Protein AF-A0A8T4D3R9-F1 (afdb_monomer)

Nearest PDB structures (foldseek):
  1ais-assembly1_B  TM=8.992E-01  e=5.654E-04  Pyrococcus woesei
  7zx7-assembly1_M  TM=7.580E-01  e=9.958E-03  Homo sapiens
  7nvu-assembly1_M  TM=7.862E-01  e=1.566E-02  Homo sapiens
  8wak-assembly1_R  TM=7.904E-01  e=1.822E-02  Homo sapiens
  7egc-assembly1_R  TM=8.429E-01  e=1.822E-02  Homo sapiens

Mean predicted aligned error: 9.97 Å

Solvent-accessible surface area (backbone atoms only — not comparable to full-atom values): 7925 Å² total; per-residue (Å²): 137,79,66,62,68,68,60,55,53,52,45,51,55,48,29,56,71,73,33,86,51,62,71,58,19,51,53,50,33,55,52,50,52,51,51,51,42,51,42,51,72,77,45,51,70,77,60,59,98,55,59,64,57,32,52,50,40,7,50,49,45,51,47,14,54,63,70,76,57,62,61,54,52,58,58,48,12,64,78,58,74,59,46,39,66,45,24,52,57,29,32,51,48,49,48,71,78,41,43,82,84,38,58,80,32,54,62,56,48,59,55,55,58,52,68,75,62,78,81,76,86,75,87,76,81,81,87,81,90,83,83,93,77,133

pLDDT: mean 81.46, std 17.9, range [38.16, 95.88]

Structure (mmCIF, N/CA/C/O backbone):
data_AF-A0A8T4D3R9-F1
#
_entry.id   AF-A0A8T4D3R9-F1
#
loop_
_atom_site.group_PDB
_atom_site.id
_atom_site.type_symbol
_atom_site.label_atom_id
_atom_site.label_alt_id
_atom_site.label_comp_id
_atom_site.label_asym_id
_atom_site.label_entity_id
_atom_site.label_seq_id
_atom_site.pdbx_PDB_ins_code
_atom_site.Cartn_x
_atom_site.Cartn_y
_atom_site.Cartn_z
_atom_site.occupancy
_atom_site.B_iso_or_equiv
_atom_site.auth_seq_id
_atom_site.auth_comp_id
_atom_site.auth_asym_id
_atom_site.auth_atom_id
_atom_site.pdbx_PDB_model_num
ATOM 1 N N . MET A 1 1 ? 12.706 -17.149 -4.418 1.00 46.56 1 MET A N 1
ATOM 2 C CA . MET A 1 1 ? 13.133 -15.734 -4.444 1.00 46.56 1 MET A CA 1
ATOM 3 C C . MET A 1 1 ? 12.468 -15.005 -3.291 1.00 46.56 1 MET A C 1
ATOM 5 O O . MET A 1 1 ? 11.254 -15.121 -3.150 1.00 46.56 1 MET A O 1
ATOM 9 N N . SER A 1 2 ? 13.263 -14.345 -2.452 1.00 55.06 2 SER A N 1
ATOM 10 C CA . SER A 1 2 ? 12.818 -13.652 -1.237 1.00 55.06 2 SER A CA 1
ATOM 11 C C . SER A 1 2 ? 12.349 -12.230 -1.559 1.00 55.06 2 SER A C 1
ATOM 13 O O . SER A 1 2 ? 12.864 -11.613 -2.489 1.00 55.06 2 SER A O 1
ATOM 15 N N . ILE A 1 3 ? 11.382 -11.710 -0.797 1.00 60.16 3 ILE A N 1
ATOM 16 C CA . ILE A 1 3 ? 11.024 -10.282 -0.823 1.00 60.16 3 ILE A CA 1
ATOM 17 C C . ILE A 1 3 ? 12.293 -9.479 -0.493 1.00 60.16 3 ILE A C 1
ATOM 19 O O . ILE A 1 3 ? 13.035 -9.907 0.399 1.00 60.16 3 ILE A O 1
ATOM 23 N N . PRO A 1 4 ? 12.572 -8.344 -1.163 1.00 67.19 4 PRO A N 1
ATOM 24 C CA . PRO A 1 4 ? 13.670 -7.474 -0.760 1.00 67.19 4 PRO A CA 1
ATOM 25 C C . PRO A 1 4 ? 13.503 -7.117 0.722 1.00 67.19 4 PRO A C 1
ATOM 27 O O . PRO A 1 4 ? 12.531 -6.460 1.088 1.00 67.19 4 PRO A O 1
ATOM 30 N N . SER A 1 5 ? 14.427 -7.564 1.579 1.00 68.00 5 SER A N 1
ATOM 31 C CA . SER A 1 5 ? 14.316 -7.465 3.047 1.00 68.00 5 SER A CA 1
ATOM 32 C C . SER A 1 5 ? 14.016 -6.045 3.532 1.00 68.00 5 SER A C 1
ATOM 34 O O . SER A 1 5 ? 13.286 -5.855 4.499 1.00 68.00 5 SER A O 1
ATOM 36 N N . ARG A 1 6 ? 14.518 -5.048 2.799 1.00 76.06 6 ARG A N 1
ATOM 37 C CA . ARG A 1 6 ? 14.266 -3.626 3.029 1.00 76.06 6 ARG A CA 1
ATOM 38 C C . ARG A 1 6 ? 12.789 -3.235 2.890 1.00 76.06 6 ARG A C 1
ATOM 40 O O . ARG A 1 6 ? 12.279 -2.527 3.747 1.00 76.06 6 ARG A O 1
ATOM 47 N N . LEU A 1 7 ? 12.095 -3.711 1.851 1.00 81.19 7 LEU A N 1
ATOM 48 C CA . LEU A 1 7 ? 10.666 -3.425 1.664 1.00 81.19 7 LEU A CA 1
ATOM 49 C C . LEU A 1 7 ? 9.829 -4.066 2.770 1.00 81.19 7 LEU A C 1
ATOM 51 O O . LEU A 1 7 ? 8.858 -3.466 3.219 1.00 81.19 7 LEU A O 1
ATOM 55 N N . SER A 1 8 ? 10.225 -5.251 3.239 1.00 84.81 8 SER A N 1
ATOM 56 C CA . SER A 1 8 ? 9.505 -5.939 4.307 1.00 84.81 8 SER A CA 1
ATOM 57 C C . SER A 1 8 ? 9.502 -5.143 5.611 1.00 84.81 8 SER A C 1
ATOM 59 O O . SER A 1 8 ? 8.442 -4.953 6.204 1.00 84.81 8 SER A O 1
ATOM 61 N N . SER A 1 9 ? 10.665 -4.641 6.035 1.00 87.81 9 SER A N 1
ATOM 62 C CA . SER A 1 9 ? 10.770 -3.819 7.246 1.00 87.81 9 SER A CA 1
ATOM 63 C C . SER A 1 9 ? 10.000 -2.506 7.113 1.00 87.81 9 SER A C 1
ATOM 65 O O . SER A 1 9 ? 9.247 -2.152 8.016 1.00 87.81 9 SER A O 1
ATOM 67 N N . GLU A 1 10 ? 10.115 -1.830 5.964 1.00 90.44 10 GLU A N 1
ATOM 68 C CA . GLU A 1 10 ? 9.412 -0.565 5.717 1.00 90.44 10 GLU A CA 1
ATOM 69 C C . GLU A 1 10 ? 7.882 -0.739 5.750 1.00 90.44 10 GLU A C 1
ATOM 71 O O . GLU A 1 10 ? 7.184 0.103 6.310 1.00 90.44 10 GLU A O 1
ATOM 76 N N . VAL A 1 11 ? 7.348 -1.848 5.221 1.00 93.00 11 VAL A N 1
ATOM 77 C CA . VAL A 1 11 ? 5.912 -2.177 5.304 1.00 93.00 11 VAL A CA 1
ATOM 78 C C . VAL A 1 11 ? 5.473 -2.381 6.756 1.00 93.00 11 VAL A C 1
ATOM 80 O O . VAL A 1 11 ? 4.464 -1.813 7.173 1.00 93.00 11 VAL A O 1
ATOM 83 N N . ILE A 1 12 ? 6.222 -3.162 7.539 1.00 92.75 12 ILE A N 1
ATOM 84 C CA . ILE A 1 12 ? 5.876 -3.460 8.939 1.00 92.75 12 ILE A CA 1
ATOM 85 C C . ILE A 1 12 ? 5.862 -2.176 9.780 1.00 92.75 12 ILE A C 1
ATOM 87 O O . ILE A 1 12 ? 4.918 -1.936 10.536 1.00 92.75 12 ILE A O 1
ATOM 91 N N . GLU A 1 13 ? 6.901 -1.350 9.658 1.00 92.19 13 GLU A N 1
ATOM 92 C CA . GLU A 1 13 ? 7.022 -0.091 10.402 1.00 92.19 13 GLU A CA 1
ATOM 93 C C . GLU A 1 13 ? 5.936 0.909 10.003 1.00 92.19 13 GLU A C 1
ATOM 95 O O . GLU A 1 13 ? 5.290 1.515 10.865 1.00 92.19 13 GLU A O 1
ATOM 100 N N . ALA A 1 14 ? 5.681 1.041 8.700 1.00 92.56 14 ALA A N 1
ATOM 101 C CA . ALA A 1 14 ? 4.638 1.915 8.190 1.00 92.56 14 ALA A CA 1
ATOM 102 C C . ALA A 1 14 ? 3.249 1.503 8.695 1.00 92.56 14 ALA A C 1
ATOM 104 O O . ALA A 1 14 ? 2.484 2.358 9.140 1.00 92.56 14 ALA A O 1
ATOM 105 N N . ALA A 1 15 ? 2.914 0.208 8.666 1.00 93.25 15 ALA A N 1
ATOM 106 C CA . ALA A 1 15 ? 1.587 -0.260 9.060 1.00 93.25 15 ALA A CA 1
ATOM 107 C C . ALA A 1 15 ? 1.301 0.040 10.537 1.00 93.25 15 ALA A C 1
ATOM 109 O O . ALA A 1 15 ? 0.251 0.594 10.860 1.00 93.25 15 ALA A O 1
ATOM 110 N N . LYS A 1 16 ? 2.269 -0.234 11.420 1.00 92.94 16 LYS A N 1
ATOM 111 C CA . LYS A 1 16 ? 2.173 0.083 12.857 1.00 92.94 16 LYS A CA 1
ATOM 112 C C . LYS A 1 16 ? 2.062 1.583 13.134 1.00 92.94 16 LYS A C 1
ATOM 114 O O . LYS A 1 16 ? 1.473 1.988 14.128 1.00 92.94 16 LYS A O 1
ATOM 119 N N . THR A 1 17 ? 2.641 2.404 12.263 1.00 93.00 17 THR A N 1
ATOM 120 C CA . THR A 1 17 ? 2.606 3.867 12.387 1.00 93.00 17 THR A CA 1
ATOM 121 C C . THR A 1 17 ? 1.258 4.451 11.953 1.00 93.00 17 THR A C 1
ATOM 123 O O . THR A 1 17 ? 0.817 5.471 12.486 1.00 93.00 17 THR A O 1
ATOM 126 N N . ILE A 1 18 ? 0.605 3.829 10.969 1.00 94.19 18 ILE A N 1
ATOM 127 C CA . ILE A 1 18 ? -0.625 4.335 10.343 1.00 94.19 18 ILE A CA 1
ATOM 128 C C . ILE A 1 18 ? -1.879 3.820 11.056 1.00 94.19 18 ILE A C 1
ATOM 130 O O . ILE A 1 18 ? -2.838 4.577 11.240 1.00 94.19 18 ILE A O 1
ATOM 134 N N . TRP A 1 19 ? -1.883 2.552 11.470 1.00 94.88 19 TRP A N 1
ATOM 135 C CA . TRP A 1 19 ? -3.010 1.938 12.166 1.00 94.88 19 TRP A CA 1
ATOM 136 C C . TRP A 1 19 ? -2.646 1.652 13.625 1.00 94.88 19 TRP A C 1
ATOM 138 O O . TRP A 1 19 ? -1.792 0.805 13.878 1.00 94.88 19 TRP A O 1
ATOM 148 N N . PRO A 1 20 ? -3.298 2.328 14.591 1.00 91.44 20 PRO A N 1
ATOM 149 C CA . PRO A 1 20 ? -3.061 2.074 16.011 1.00 91.44 20 PRO A CA 1
ATOM 150 C C . PRO A 1 20 ? -3.629 0.722 16.467 1.00 91.44 20 PRO A C 1
ATOM 152 O O . PRO A 1 20 ? -3.170 0.169 17.461 1.00 91.44 20 PRO A O 1
ATOM 155 N N . ASP A 1 21 ? -4.620 0.184 15.749 1.00 94.56 21 ASP A N 1
ATOM 156 C CA . ASP A 1 21 ? -5.125 -1.167 15.975 1.00 94.56 21 ASP A CA 1
ATOM 157 C C . ASP A 1 21 ? -4.114 -2.189 15.440 1.00 94.56 21 ASP A C 1
ATOM 159 O O . ASP A 1 21 ? -3.904 -2.318 14.229 1.00 94.56 21 ASP A O 1
ATOM 163 N N . GLN A 1 22 ? -3.507 -2.930 16.365 1.00 93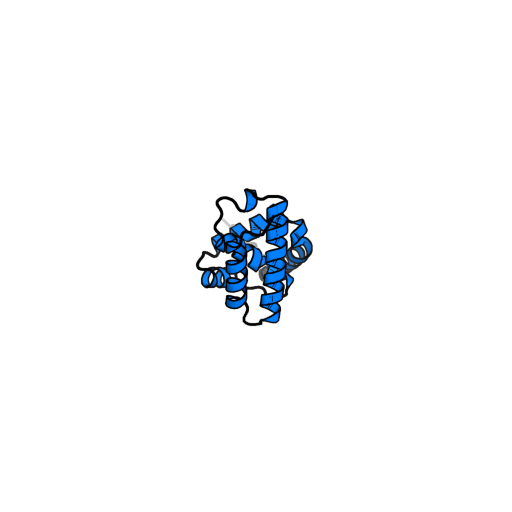.31 22 GLN A N 1
ATOM 164 C CA . GLN A 1 22 ? -2.500 -3.937 16.060 1.00 93.31 22 GLN A CA 1
ATOM 165 C C . GLN A 1 22 ? -3.041 -5.056 15.159 1.00 93.31 22 GLN A C 1
ATOM 167 O O . GLN A 1 22 ? -2.336 -5.495 14.252 1.00 93.31 22 GLN A O 1
ATOM 172 N N . VAL A 1 23 ? -4.286 -5.493 15.358 1.00 94.88 23 VAL A N 1
ATOM 173 C CA . VAL A 1 23 ? -4.885 -6.584 14.578 1.00 94.88 23 VAL A CA 1
ATOM 174 C C . VAL A 1 23 ? -5.068 -6.149 13.126 1.00 94.88 23 VAL A C 1
ATOM 176 O O . VAL A 1 23 ? -4.788 -6.915 12.200 1.00 94.88 23 VAL A O 1
ATOM 179 N N . ILE A 1 24 ? -5.510 -4.909 12.905 1.00 94.75 24 ILE A N 1
ATOM 180 C CA . ILE A 1 24 ? -5.639 -4.337 11.558 1.00 94.75 24 ILE A CA 1
ATOM 181 C C . ILE A 1 24 ? -4.257 -4.145 10.926 1.00 94.75 24 ILE A C 1
ATOM 183 O O . ILE A 1 24 ? -4.050 -4.552 9.780 1.00 94.75 24 ILE A O 1
ATOM 187 N N . ALA A 1 25 ? -3.300 -3.584 11.669 1.00 94.50 25 ALA A N 1
ATOM 188 C CA . ALA A 1 25 ? -1.942 -3.361 11.182 1.00 94.50 25 ALA A CA 1
ATOM 189 C C . ALA A 1 25 ? -1.264 -4.672 10.747 1.00 94.50 25 ALA A C 1
ATOM 191 O O . ALA A 1 25 ? -0.636 -4.720 9.687 1.00 94.50 25 ALA A O 1
ATOM 192 N N . GLU A 1 26 ? -1.423 -5.753 11.514 1.00 94.19 26 GLU A N 1
ATOM 193 C CA . GLU A 1 26 ? -0.879 -7.077 11.192 1.00 94.19 26 GLU A CA 1
ATOM 194 C C . GLU A 1 26 ? -1.531 -7.687 9.947 1.00 94.19 26 GLU A C 1
ATOM 196 O O . GLU A 1 26 ? -0.822 -8.180 9.066 1.00 94.19 26 GLU A O 1
ATOM 201 N N . LYS A 1 27 ? -2.862 -7.599 9.819 1.00 95.31 27 LYS A N 1
ATOM 202 C CA . LYS A 1 27 ? -3.583 -8.075 8.625 1.00 95.31 27 LYS A CA 1
ATOM 203 C C . LYS A 1 27 ? -3.140 -7.336 7.363 1.00 95.31 27 LYS A C 1
ATOM 205 O O . LYS A 1 27 ? -2.830 -7.976 6.357 1.00 95.31 27 LYS A O 1
ATOM 210 N N . ILE A 1 28 ? -3.064 -6.006 7.428 1.00 94.94 28 ILE A N 1
ATOM 211 C CA . ILE A 1 28 ? -2.602 -5.171 6.311 1.00 94.94 28 ILE A CA 1
ATOM 212 C C . ILE A 1 28 ? -1.152 -5.502 5.962 1.00 94.94 28 ILE A C 1
ATOM 214 O O . ILE A 1 28 ? -0.838 -5.676 4.789 1.00 94.94 28 ILE A O 1
ATOM 218 N N . THR A 1 29 ? -0.284 -5.648 6.965 1.00 95.31 29 THR A N 1
ATOM 219 C CA . THR A 1 29 ? 1.122 -6.029 6.774 1.00 95.31 29 THR A CA 1
ATOM 220 C C . THR A 1 29 ? 1.238 -7.363 6.046 1.00 95.31 29 THR A C 1
ATOM 222 O O . THR A 1 29 ? 1.914 -7.443 5.023 1.00 95.31 29 THR A O 1
ATOM 225 N N . ALA A 1 30 ? 0.567 -8.408 6.538 1.00 94.44 30 ALA A N 1
ATOM 226 C CA . ALA A 1 30 ? 0.634 -9.741 5.948 1.00 94.44 30 ALA A CA 1
ATOM 227 C C . ALA A 1 30 ? 0.177 -9.729 4.482 1.00 94.44 30 ALA A C 1
ATOM 229 O O . ALA A 1 30 ? 0.876 -10.247 3.610 1.00 94.44 30 ALA A O 1
ATOM 230 N N . ASN A 1 31 ? -0.945 -9.064 4.197 1.00 94.75 31 ASN A N 1
ATOM 231 C CA . ASN A 1 31 ? -1.488 -8.986 2.845 1.00 94.75 31 ASN A CA 1
ATOM 232 C C . ASN A 1 31 ? -0.621 -8.125 1.912 1.00 94.75 31 ASN A C 1
ATOM 234 O O . ASN A 1 31 ? -0.405 -8.487 0.757 1.00 94.75 31 ASN A O 1
ATOM 238 N N . ALA A 1 32 ? -0.054 -7.024 2.413 1.00 95.00 32 ALA A N 1
ATOM 239 C CA . ALA A 1 32 ? 0.876 -6.196 1.652 1.00 95.00 32 ALA A CA 1
ATOM 240 C C . ALA A 1 32 ? 2.136 -6.978 1.259 1.00 95.00 32 ALA A C 1
ATOM 242 O O . ALA A 1 32 ? 2.552 -6.933 0.101 1.00 95.00 32 ALA A O 1
ATOM 243 N N . LEU A 1 33 ? 2.727 -7.719 2.200 1.00 94.31 33 LEU A N 1
ATOM 244 C CA . LEU A 1 33 ? 3.903 -8.549 1.936 1.00 94.31 33 LEU A CA 1
ATOM 245 C C . LEU A 1 33 ? 3.597 -9.664 0.937 1.00 94.31 33 LEU A C 1
ATOM 247 O O . LEU A 1 33 ? 4.416 -9.924 0.057 1.00 94.31 33 LEU A O 1
ATOM 251 N N . GLU A 1 34 ? 2.426 -10.290 1.035 1.00 93.56 34 GLU A N 1
ATOM 252 C CA . GLU A 1 34 ? 1.974 -11.303 0.081 1.00 93.56 34 GLU A CA 1
ATOM 253 C C . GLU A 1 34 ? 1.832 -10.726 -1.335 1.00 93.56 34 GLU A C 1
ATOM 255 O O . GLU A 1 34 ? 2.393 -11.282 -2.284 1.00 93.56 34 GLU A O 1
ATOM 260 N N . ILE A 1 35 ? 1.164 -9.577 -1.479 1.00 93.31 35 ILE A N 1
ATOM 261 C CA . ILE A 1 35 ? 1.009 -8.881 -2.765 1.00 93.31 35 ILE A CA 1
ATOM 262 C C . ILE A 1 35 ? 2.374 -8.512 -3.343 1.00 93.31 35 ILE A C 1
ATOM 264 O O . ILE A 1 35 ? 2.653 -8.816 -4.504 1.00 93.31 35 ILE A O 1
ATOM 268 N N . ILE A 1 36 ? 3.250 -7.902 -2.540 1.00 92.00 36 ILE A N 1
ATOM 269 C CA . ILE A 1 36 ? 4.598 -7.525 -2.974 1.00 92.00 36 ILE A CA 1
ATOM 270 C C . ILE A 1 36 ? 5.382 -8.767 -3.396 1.00 92.00 36 ILE A C 1
ATOM 272 O O . ILE A 1 36 ? 6.012 -8.752 -4.449 1.00 92.00 36 ILE A O 1
ATOM 276 N N . ALA A 1 37 ? 5.330 -9.857 -2.628 1.00 90.25 37 ALA A N 1
ATOM 277 C CA . ALA A 1 37 ? 6.010 -11.102 -2.971 1.00 90.25 37 ALA A CA 1
ATOM 278 C C . ALA A 1 37 ? 5.507 -11.688 -4.291 1.00 90.25 37 ALA A C 1
ATOM 280 O O . ALA A 1 37 ? 6.314 -12.161 -5.094 1.00 90.25 37 ALA A O 1
ATOM 281 N N . ASN A 1 38 ? 4.192 -11.671 -4.507 1.00 90.31 38 ASN A N 1
ATOM 282 C CA . ASN A 1 38 ? 3.577 -12.199 -5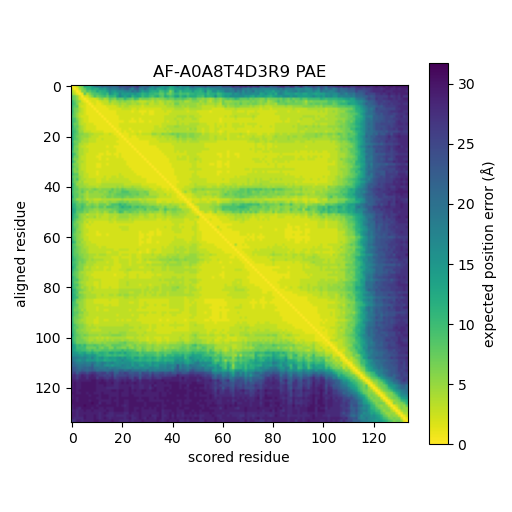.715 1.00 90.31 38 ASN A CA 1
ATOM 283 C C . ASN A 1 38 ? 3.960 -11.356 -6.939 1.00 90.31 38 ASN A C 1
ATOM 285 O O . ASN A 1 38 ? 4.497 -11.885 -7.911 1.00 90.31 38 ASN A O 1
ATOM 289 N N . VAL A 1 39 ? 3.802 -10.033 -6.851 1.00 90.69 39 VAL A N 1
ATOM 290 C CA . VAL A 1 39 ? 4.168 -9.114 -7.937 1.00 90.69 39 VAL A CA 1
ATOM 291 C C . VAL A 1 39 ? 5.670 -9.123 -8.200 1.00 90.69 39 VAL A C 1
ATOM 293 O O . VAL A 1 39 ? 6.093 -9.062 -9.346 1.00 90.69 39 VAL A O 1
ATOM 296 N N . ASN A 1 40 ? 6.510 -9.274 -7.177 1.00 87.94 40 ASN A N 1
ATOM 297 C CA . ASN A 1 40 ? 7.960 -9.342 -7.365 1.00 87.94 40 ASN A CA 1
ATOM 298 C C . ASN A 1 40 ? 8.383 -10.604 -8.131 1.00 87.94 40 ASN A C 1
ATOM 300 O O . ASN A 1 40 ? 9.389 -10.583 -8.836 1.00 87.94 40 ASN A O 1
ATOM 304 N N . LYS A 1 41 ? 7.614 -11.694 -8.013 1.00 87.44 41 LYS A N 1
ATOM 305 C CA . LYS A 1 41 ? 7.833 -12.927 -8.781 1.00 87.44 41 LYS A CA 1
ATOM 306 C C . LYS A 1 41 ? 7.342 -12.810 -10.223 1.00 87.44 41 LYS A C 1
ATOM 308 O O . LYS A 1 41 ? 8.000 -13.350 -11.106 1.00 87.44 41 LYS A O 1
ATOM 313 N N . SER A 1 42 ? 6.207 -12.153 -10.460 1.00 86.25 42 SER A N 1
ATOM 314 C CA . SER A 1 42 ? 5.595 -12.072 -11.794 1.00 86.25 42 SER A CA 1
ATOM 315 C C . SER A 1 42 ? 6.086 -10.885 -12.628 1.00 86.25 42 SER A C 1
ATOM 317 O O . SER A 1 42 ? 6.192 -11.001 -13.845 1.00 86.25 42 SER A O 1
ATOM 319 N N . ASN A 1 43 ? 6.402 -9.752 -11.997 1.00 86.06 43 ASN A N 1
ATOM 320 C CA . ASN A 1 43 ? 6.784 -8.508 -12.659 1.00 86.06 43 ASN A CA 1
ATOM 321 C C . ASN A 1 43 ? 7.725 -7.653 -11.782 1.00 86.06 43 ASN A C 1
ATOM 323 O O . ASN A 1 43 ? 7.350 -6.610 -11.246 1.00 86.06 43 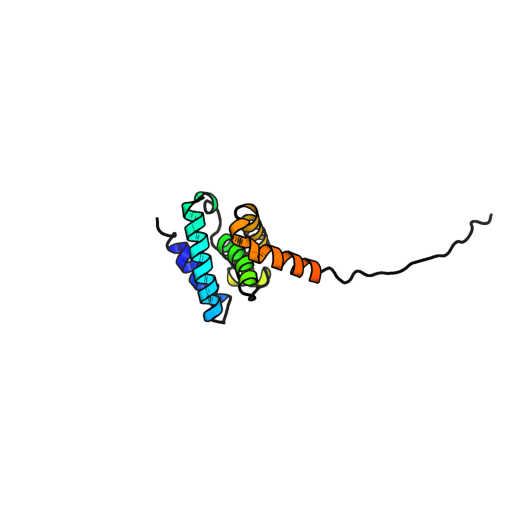ASN A O 1
ATOM 327 N N . PHE A 1 44 ? 8.988 -8.074 -11.664 1.00 83.50 44 PHE A N 1
ATOM 328 C CA . PHE A 1 44 ? 10.016 -7.347 -10.903 1.00 83.50 44 PHE A CA 1
ATOM 329 C C . PHE A 1 44 ? 10.221 -5.895 -11.376 1.00 83.50 44 PHE A C 1
ATOM 331 O O . PHE A 1 44 ? 10.487 -5.003 -10.568 1.00 83.50 44 PHE A O 1
ATOM 338 N N . VAL A 1 45 ? 10.071 -5.636 -12.682 1.00 86.38 45 VAL A N 1
ATOM 339 C CA . VAL A 1 45 ? 10.263 -4.303 -13.282 1.00 86.38 45 VAL A CA 1
ATOM 340 C C . VAL A 1 45 ? 9.295 -3.284 -12.686 1.00 86.38 45 VAL A C 1
ATOM 342 O O . VAL A 1 45 ? 9.638 -2.106 -12.582 1.00 86.38 45 VAL A O 1
ATOM 345 N N . PHE A 1 46 ? 8.138 -3.733 -12.189 1.00 86.81 46 PHE A N 1
ATOM 346 C CA . PHE A 1 46 ? 7.208 -2.872 -11.474 1.00 86.81 46 PHE A CA 1
ATOM 347 C C . PHE A 1 46 ? 7.853 -2.161 -10.276 1.00 86.81 46 PHE A C 1
ATOM 349 O O . PHE A 1 46 ? 7.466 -1.036 -9.988 1.00 86.81 46 PHE A O 1
ATOM 356 N N . PHE A 1 47 ? 8.839 -2.739 -9.592 1.00 85.19 47 PHE A N 1
ATOM 357 C CA . PHE A 1 47 ? 9.483 -2.090 -8.441 1.00 85.19 47 PHE A CA 1
ATOM 358 C C . PHE A 1 47 ? 10.685 -1.217 -8.824 1.00 85.19 47 PHE A C 1
ATOM 360 O O . PHE A 1 47 ? 11.145 -0.412 -8.014 1.00 85.19 47 PHE A O 1
ATOM 367 N N . SER A 1 48 ? 11.193 -1.348 -10.050 1.00 82.19 48 SER A N 1
ATOM 368 C CA . SER A 1 48 ? 12.414 -0.667 -10.478 1.00 82.19 48 SER A CA 1
ATOM 369 C C . SER A 1 48 ? 12.204 0.843 -10.624 1.00 82.19 48 SER A C 1
ATOM 371 O O . SER A 1 48 ? 11.214 1.297 -11.197 1.00 82.19 48 SER A O 1
ATOM 373 N N . GLY A 1 49 ? 13.139 1.635 -10.088 1.00 77.81 49 GLY A N 1
ATOM 374 C CA . GLY A 1 49 ? 13.135 3.099 -10.199 1.00 77.81 49 GLY A CA 1
ATOM 375 C C . GLY A 1 49 ? 12.034 3.821 -9.410 1.00 77.81 49 GLY A C 1
ATOM 376 O O . GLY A 1 49 ? 11.891 5.035 -9.544 1.00 77.81 49 GLY A O 1
ATOM 377 N N . LYS A 1 50 ? 11.251 3.109 -8.588 1.00 80.00 50 LYS A N 1
ATOM 378 C CA . LYS A 1 50 ? 10.165 3.691 -7.787 1.00 80.00 50 LYS A CA 1
ATOM 379 C C . LYS A 1 50 ? 10.584 3.875 -6.332 1.00 80.00 50 LYS A C 1
ATOM 381 O O . LYS A 1 50 ? 11.341 3.080 -5.780 1.00 80.00 50 LYS A O 1
ATOM 386 N N . SER A 1 51 ? 10.052 4.917 -5.691 1.00 84.44 51 SER A N 1
ATOM 387 C CA . SER A 1 51 ? 10.247 5.103 -4.253 1.00 84.44 51 SER A CA 1
ATOM 388 C C . SER A 1 51 ? 9.424 4.068 -3.482 1.00 84.44 51 SER A C 1
ATOM 390 O O . SER A 1 51 ? 8.246 3.840 -3.778 1.00 84.44 51 SER A O 1
ATOM 392 N N . SER A 1 52 ? 10.041 3.443 -2.481 1.00 86.12 52 SER A N 1
ATOM 393 C CA . SER A 1 52 ? 9.376 2.471 -1.613 1.00 86.12 52 SER A CA 1
ATOM 394 C C . SER A 1 52 ? 8.193 3.095 -0.873 1.00 86.12 52 SER A C 1
ATOM 396 O O . SER A 1 52 ? 7.117 2.512 -0.841 1.00 86.12 52 SER A O 1
ATOM 398 N N . ARG A 1 53 ? 8.340 4.333 -0.388 1.00 90.00 53 ARG A N 1
ATOM 399 C CA . ARG A 1 53 ? 7.274 5.108 0.272 1.00 90.00 53 ARG A CA 1
ATOM 400 C C . ARG A 1 53 ? 6.047 5.301 -0.611 1.00 90.00 53 ARG A C 1
ATOM 402 O O . ARG A 1 53 ? 4.927 5.128 -0.143 1.00 90.00 53 ARG A O 1
ATOM 409 N N . GLY A 1 54 ? 6.250 5.630 -1.887 1.00 90.31 54 GLY A N 1
ATOM 410 C CA . GLY A 1 54 ? 5.153 5.771 -2.839 1.00 90.31 54 GLY A CA 1
ATOM 411 C C . GLY A 1 54 ? 4.466 4.434 -3.090 1.00 90.31 54 GLY A C 1
ATOM 412 O O . GLY A 1 54 ? 3.244 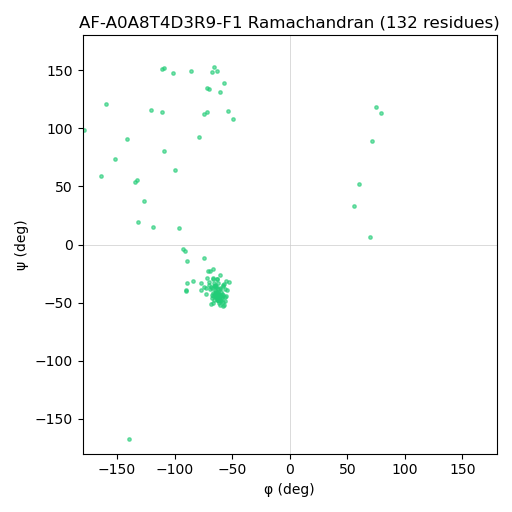4.342 -2.991 1.00 90.31 54 GLY A O 1
ATOM 413 N N . LEU A 1 55 ? 5.243 3.380 -3.352 1.00 92.00 55 LEU A N 1
ATOM 414 C CA . LEU A 1 55 ? 4.729 2.023 -3.566 1.00 92.00 55 LEU A CA 1
ATOM 415 C C . LEU A 1 55 ? 3.903 1.515 -2.379 1.00 92.00 55 LEU A C 1
ATOM 417 O O . LEU A 1 55 ? 2.761 1.097 -2.575 1.00 92.00 55 LEU A O 1
ATOM 421 N N . ILE A 1 56 ? 4.469 1.593 -1.172 1.00 94.12 56 ILE A N 1
ATOM 422 C CA . ILE A 1 56 ? 3.835 1.179 0.083 1.00 94.12 56 ILE A CA 1
ATOM 423 C C . ILE A 1 56 ? 2.596 2.026 0.335 1.00 94.12 56 ILE A C 1
ATOM 425 O O . ILE A 1 56 ? 1.535 1.477 0.595 1.00 94.12 56 ILE A O 1
ATOM 429 N N . GLY A 1 57 ? 2.691 3.346 0.199 1.00 94.25 57 GLY A N 1
ATOM 430 C CA . GLY A 1 57 ? 1.575 4.238 0.477 1.00 94.25 57 GLY A CA 1
ATOM 431 C C . GLY A 1 57 ? 0.388 4.059 -0.471 1.00 94.25 57 GLY A C 1
ATOM 432 O O . GLY A 1 57 ? -0.755 4.053 -0.020 1.00 94.25 57 GLY A O 1
ATOM 433 N N . GLY A 1 58 ? 0.639 3.834 -1.764 1.00 94.25 58 GLY A N 1
ATOM 434 C CA . GLY A 1 58 ? -0.419 3.491 -2.719 1.00 94.25 58 GLY A CA 1
ATOM 435 C C . GLY A 1 58 ? -1.076 2.146 -2.403 1.00 94.25 58 GLY A C 1
ATOM 436 O O . GLY A 1 58 ? -2.300 2.041 -2.410 1.00 94.25 58 GLY A O 1
ATOM 437 N N . LEU A 1 59 ? -0.275 1.136 -2.055 1.00 95.25 59 LEU A N 1
ATOM 438 C CA . LEU A 1 59 ? -0.782 -0.177 -1.652 1.00 95.25 59 LEU A CA 1
ATOM 439 C C . LEU A 1 59 ? -1.601 -0.096 -0.354 1.00 95.25 59 LEU A C 1
ATOM 441 O O . LEU A 1 59 ? -2.677 -0.675 -0.253 1.00 95.25 59 LEU A O 1
ATOM 445 N N . PHE A 1 60 ? -1.121 0.663 0.627 1.00 95.88 60 PHE A N 1
ATOM 446 C CA . PHE A 1 60 ? -1.774 0.879 1.917 1.00 95.88 60 PHE A CA 1
ATOM 447 C C . PHE A 1 60 ? -3.088 1.624 1.792 1.00 95.88 60 PHE A C 1
ATOM 449 O O . PHE A 1 60 ? -4.035 1.308 2.509 1.00 95.88 60 PHE A O 1
ATOM 456 N N . TYR A 1 61 ? -3.168 2.568 0.857 1.00 94.88 61 TYR A N 1
ATOM 457 C CA . TYR A 1 61 ? -4.424 3.219 0.537 1.00 94.88 61 TYR A CA 1
ATOM 458 C C . TYR A 1 61 ? -5.470 2.189 0.096 1.00 94.88 61 TYR A C 1
ATOM 460 O O . TYR A 1 61 ? -6.549 2.146 0.677 1.00 94.88 61 TYR A O 1
ATOM 468 N N . LEU A 1 62 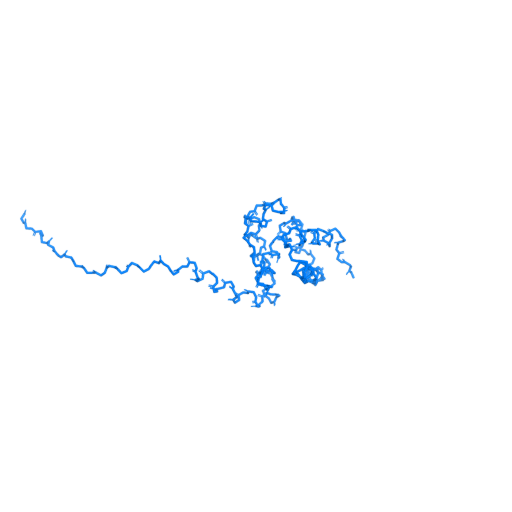? -5.124 1.289 -0.833 1.00 94.31 62 LEU A N 1
ATOM 469 C CA . LEU A 1 62 ? -6.025 0.227 -1.307 1.00 94.31 62 LEU A CA 1
ATOM 470 C C . LEU A 1 62 ? -6.389 -0.775 -0.202 1.00 94.31 62 LEU A C 1
ATOM 472 O O . LEU A 1 62 ? -7.560 -1.112 -0.025 1.00 94.31 62 LEU A O 1
ATOM 476 N N . LEU A 1 63 ? -5.405 -1.231 0.575 1.00 94.38 63 LEU A N 1
ATOM 477 C CA . LEU A 1 63 ? -5.637 -2.184 1.665 1.00 94.38 63 LEU A CA 1
ATOM 478 C C . LEU A 1 63 ? -6.462 -1.581 2.807 1.00 94.38 63 LEU A C 1
ATOM 480 O O . LEU A 1 63 ? -7.242 -2.297 3.432 1.00 94.38 63 LEU A O 1
ATOM 484 N N . GLY A 1 64 ? -6.368 -0.272 3.036 1.00 93.00 64 GLY A N 1
ATOM 485 C CA . GLY A 1 64 ? -7.254 0.432 3.959 1.00 93.00 64 GLY A CA 1
ATOM 486 C C . GLY A 1 64 ? -8.729 0.219 3.607 1.00 93.00 64 GLY A C 1
ATOM 487 O O . GLY A 1 64 ? -9.517 -0.116 4.485 1.00 93.00 64 GLY A O 1
ATOM 488 N N . PHE A 1 65 ? -9.106 0.309 2.328 1.00 91.06 65 PHE A N 1
ATOM 489 C CA . PHE A 1 65 ? -10.481 0.016 1.890 1.00 91.06 65 PHE A CA 1
ATOM 490 C C . PHE A 1 65 ? -10.846 -1.467 2.007 1.00 91.06 65 PHE A C 1
ATOM 492 O O . PHE A 1 65 ? -11.978 -1.804 2.366 1.00 91.06 65 PHE A O 1
ATOM 499 N N . ARG A 1 66 ? -9.896 -2.374 1.743 1.00 90.88 66 ARG A N 1
ATOM 500 C CA . ARG A 1 66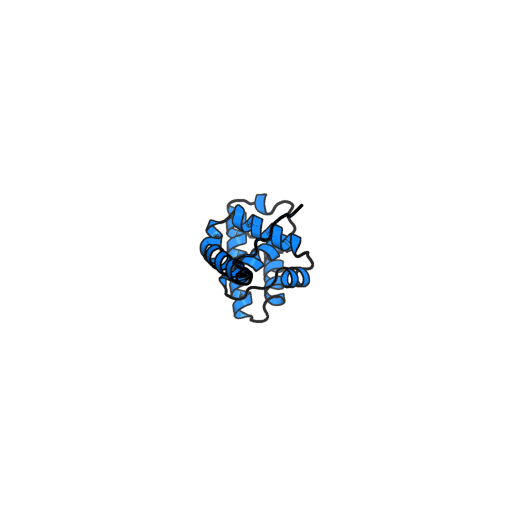 ? -10.109 -3.822 1.904 1.00 90.88 66 ARG A CA 1
ATOM 501 C C . ARG A 1 66 ? -10.549 -4.165 3.327 1.00 90.88 66 ARG A C 1
ATOM 503 O O . ARG A 1 66 ? -11.556 -4.851 3.492 1.00 90.88 66 ARG A O 1
ATOM 510 N N . TYR A 1 67 ? -9.844 -3.636 4.324 1.00 91.44 67 TYR A N 1
ATOM 511 C CA . TYR A 1 67 ? -10.053 -3.938 5.745 1.00 91.44 67 TYR A CA 1
ATOM 512 C C . TYR A 1 67 ? -10.949 -2.939 6.492 1.00 91.44 67 TYR A C 1
ATOM 514 O O . TYR A 1 67 ? -10.965 -2.963 7.717 1.00 91.44 67 TYR A O 1
ATOM 522 N N . ASP A 1 68 ? -11.680 -2.079 5.774 1.00 89.06 68 ASP A N 1
ATOM 523 C CA . ASP A 1 68 ? -12.563 -1.050 6.357 1.00 89.06 68 ASP A CA 1
ATOM 524 C C . ASP A 1 68 ? -11.848 -0.101 7.343 1.00 89.06 68 ASP A C 1
ATOM 526 O O . ASP A 1 68 ? -12.392 0.388 8.327 1.00 89.06 68 ASP A O 1
ATOM 530 N N . ALA A 1 69 ? -10.573 0.160 7.065 1.00 92.25 69 ALA A N 1
ATOM 531 C CA . ALA A 1 69 ? -9.685 1.014 7.842 1.00 92.25 69 ALA A CA 1
ATOM 532 C C . ALA A 1 69 ? -9.050 2.086 6.943 1.00 92.25 69 ALA A C 1
ATOM 534 O O . ALA A 1 69 ? -7.859 2.397 7.057 1.00 92.25 69 ALA A O 1
ATOM 535 N N . ALA A 1 70 ? -9.831 2.607 5.991 1.00 90.56 70 ALA A N 1
ATOM 536 C CA . ALA A 1 70 ? -9.361 3.542 4.980 1.00 90.56 70 ALA A CA 1
ATOM 537 C C . ALA A 1 70 ? -8.824 4.830 5.620 1.00 90.56 70 ALA A C 1
ATOM 539 O O . ALA A 1 70 ? -9.461 5.449 6.472 1.00 90.56 70 ALA A O 1
ATOM 540 N N . LYS A 1 71 ? -7.634 5.241 5.180 1.00 92.12 71 LYS A N 1
ATOM 541 C CA . LYS A 1 71 ? -6.984 6.489 5.588 1.00 92.12 71 LYS A CA 1
ATOM 542 C C . LYS A 1 71 ? -6.990 7.482 4.440 1.00 92.12 71 LYS A C 1
ATOM 544 O O . LYS A 1 71 ? -6.974 7.096 3.269 1.00 92.12 71 LYS A O 1
ATOM 549 N N . LYS A 1 72 ? -6.987 8.777 4.758 1.00 91.94 72 LYS A N 1
ATOM 550 C CA . LYS A 1 72 ? -6.893 9.819 3.726 1.00 91.94 72 LYS A CA 1
ATOM 551 C C . LYS A 1 72 ? -5.512 9.772 3.065 1.00 91.94 72 LYS A C 1
ATOM 553 O O . LYS A 1 72 ? -4.516 9.478 3.719 1.00 91.94 72 LYS A O 1
ATOM 558 N N . GLN A 1 73 ? -5.437 10.131 1.781 1.00 92.75 73 GLN A N 1
ATOM 559 C CA . GLN A 1 73 ? -4.158 10.214 1.053 1.00 92.75 73 GLN A CA 1
ATOM 560 C C . GLN A 1 73 ? -3.174 11.162 1.754 1.00 92.75 73 GLN A C 1
ATOM 562 O O . GLN A 1 73 ? -1.988 10.861 1.832 1.00 92.75 73 GLN A O 1
ATOM 567 N N . THR A 1 74 ? -3.674 12.274 2.302 1.00 92.88 74 THR A N 1
ATOM 568 C CA . THR A 1 74 ? -2.884 13.250 3.063 1.00 92.88 74 THR A CA 1
ATOM 569 C C . THR A 1 74 ? -2.323 12.671 4.360 1.00 92.88 74 THR A C 1
ATOM 571 O O . THR A 1 74 ? -1.154 12.879 4.655 1.00 92.88 74 THR A O 1
ATOM 574 N N . GLU A 1 75 ? -3.118 11.890 5.095 1.00 92.62 75 GLU A N 1
ATOM 575 C CA . GLU A 1 75 ? -2.685 11.218 6.328 1.00 92.62 75 GLU A CA 1
ATOM 576 C C . GLU A 1 75 ? -1.587 10.187 6.035 1.00 92.62 75 GLU A C 1
ATOM 578 O O . GLU A 1 75 ? -0.558 10.159 6.707 1.00 92.62 75 GLU A O 1
ATOM 583 N N . LEU A 1 76 ? -1.759 9.379 4.984 1.00 93.25 76 LEU A N 1
ATOM 584 C CA . LEU A 1 76 ? -0.729 8.436 4.541 1.00 93.25 76 LEU A CA 1
ATOM 585 C C . LEU A 1 76 ? 0.546 9.160 4.100 1.00 93.25 76 LEU A C 1
ATOM 587 O O . LEU A 1 76 ? 1.645 8.737 4.450 1.00 93.25 76 LEU A O 1
ATOM 591 N N . ALA A 1 77 ? 0.405 10.254 3.351 1.00 93.38 77 ALA A N 1
ATOM 592 C CA . ALA A 1 77 ? 1.527 11.049 2.875 1.00 93.38 77 ALA A CA 1
ATOM 593 C C . ALA A 1 77 ? 2.345 11.639 4.033 1.00 93.38 77 ALA A C 1
ATOM 595 O O . ALA A 1 77 ? 3.572 11.528 4.027 1.00 93.38 77 ALA A O 1
ATOM 596 N N . GLU A 1 78 ? 1.674 12.186 5.049 1.00 93.38 78 GLU A N 1
ATOM 597 C CA . GLU A 1 78 ? 2.309 12.722 6.254 1.00 93.38 78 GLU A CA 1
ATOM 598 C C . GLU A 1 78 ? 3.073 11.629 7.014 1.00 93.38 78 GLU A C 1
ATOM 600 O O . GLU A 1 78 ? 4.264 11.781 7.289 1.00 93.38 78 GLU A O 1
ATOM 605 N N . LYS A 1 79 ? 2.428 10.487 7.286 1.00 92.81 79 LYS A N 1
ATOM 606 C CA . LYS A 1 79 ? 3.042 9.380 8.040 1.00 92.81 79 LYS A CA 1
ATOM 607 C C . LYS A 1 79 ? 4.210 8.723 7.308 1.00 92.81 79 LYS A C 1
ATOM 609 O O . LYS A 1 79 ? 5.155 8.273 7.949 1.00 92.81 79 LYS A O 1
ATOM 614 N N . LEU A 1 80 ? 4.159 8.665 5.979 1.00 92.12 80 LEU A N 1
ATOM 615 C CA . LEU A 1 80 ? 5.201 8.049 5.152 1.00 92.12 80 LEU A CA 1
ATOM 616 C C . LEU A 1 80 ? 6.285 9.040 4.710 1.00 92.12 80 LEU A C 1
ATOM 618 O O . LEU A 1 80 ? 7.260 8.625 4.080 1.00 92.12 80 LEU A O 1
ATOM 622 N N . GLY A 1 81 ? 6.135 10.336 4.999 1.00 92.94 81 GLY A N 1
ATOM 623 C CA . GLY A 1 81 ? 7.052 11.374 4.529 1.00 92.94 81 GLY A CA 1
ATOM 624 C C . GLY A 1 81 ? 7.112 11.440 3.000 1.00 92.94 81 GLY A C 1
ATOM 625 O O . GLY A 1 81 ? 8.194 11.341 2.409 1.00 92.94 81 GLY A O 1
ATOM 626 N N . THR A 1 82 ? 5.945 11.533 2.360 1.00 94.31 82 THR A N 1
ATOM 627 C CA . THR A 1 82 ? 5.762 11.681 0.906 1.00 94.31 82 THR A CA 1
ATOM 628 C C . THR A 1 82 ? 4.637 12.685 0.599 1.00 94.31 82 THR A C 1
ATOM 630 O O . THR A 1 82 ? 4.235 13.438 1.480 1.00 94.31 82 THR A O 1
ATOM 633 N N . THR A 1 83 ? 4.151 12.752 -0.645 1.00 94.31 83 THR A N 1
ATOM 634 C CA . THR A 1 83 ? 3.065 13.659 -1.061 1.00 94.31 83 THR A CA 1
ATOM 635 C C . THR A 1 83 ? 1.790 12.888 -1.386 1.00 94.31 83 THR A C 1
ATOM 637 O O . THR A 1 83 ? 1.847 11.750 -1.852 1.00 94.31 83 THR A O 1
ATOM 640 N N . ASP A 1 84 ? 0.629 13.514 -1.194 1.00 92.94 84 ASP A N 1
ATOM 641 C CA . ASP A 1 84 ? -0.676 12.952 -1.567 1.00 92.94 84 ASP A CA 1
ATOM 642 C C . ASP A 1 84 ? -0.740 12.612 -3.066 1.00 92.94 84 ASP A C 1
ATOM 644 O O . ASP A 1 84 ? -1.292 11.579 -3.440 1.00 92.94 84 ASP A O 1
ATOM 648 N N . VAL A 1 85 ? -0.100 13.425 -3.914 1.00 93.62 85 VAL A N 1
ATOM 649 C CA . VAL A 1 85 ? 0.064 13.162 -5.353 1.00 93.62 85 VAL A CA 1
ATOM 650 C C . VAL A 1 85 ? 0.826 11.856 -5.590 1.00 93.62 85 VAL A C 1
ATOM 652 O O . VAL A 1 85 ? 0.390 11.027 -6.383 1.00 93.62 85 VAL A O 1
ATOM 655 N N . THR A 1 86 ? 1.910 11.614 -4.846 1.00 93.81 86 THR A N 1
ATOM 656 C CA . THR A 1 86 ? 2.677 10.361 -4.951 1.00 93.81 86 THR A CA 1
ATOM 657 C C . THR A 1 86 ? 1.828 9.154 -4.552 1.00 93.81 86 THR A C 1
ATOM 659 O O . THR A 1 86 ? 1.868 8.122 -5.226 1.00 93.81 86 THR A O 1
ATOM 662 N N . ILE A 1 87 ? 1.031 9.275 -3.483 1.00 93.88 87 ILE A N 1
ATOM 663 C CA . ILE A 1 87 ? 0.087 8.226 -3.068 1.00 93.88 87 ILE A CA 1
ATOM 664 C C . ILE A 1 87 ? -0.942 7.974 -4.171 1.00 93.88 87 ILE A C 1
ATOM 666 O O . ILE A 1 87 ? -1.210 6.820 -4.513 1.00 93.88 87 ILE A O 1
ATOM 670 N N . ARG A 1 88 ? -1.478 9.051 -4.755 1.00 93.31 88 ARG A N 1
ATOM 671 C CA . ARG A 1 88 ? -2.491 9.002 -5.807 1.00 93.31 88 ARG A CA 1
ATOM 672 C C . ARG A 1 88 ? -2.008 8.281 -7.051 1.00 93.31 88 ARG A C 1
ATOM 674 O O . ARG A 1 88 ? -2.651 7.341 -7.516 1.00 93.31 88 ARG A O 1
ATOM 681 N N . ASP A 1 89 ? -0.856 8.689 -7.556 1.00 93.56 89 ASP A N 1
ATOM 682 C CA . ASP A 1 89 ? -0.251 8.082 -8.737 1.00 93.56 89 ASP A CA 1
ATOM 683 C C . ASP A 1 89 ? 0.121 6.623 -8.481 1.00 93.56 89 ASP A C 1
ATOM 685 O O . ASP A 1 89 ? -0.001 5.777 -9.368 1.00 93.56 89 ASP A O 1
ATOM 689 N N . SER A 1 90 ? 0.550 6.308 -7.258 1.00 94.31 90 SER A N 1
ATOM 690 C CA . SER A 1 90 ? 0.908 4.949 -6.874 1.00 94.31 90 SER A CA 1
ATOM 691 C C . SER A 1 90 ? -0.300 4.013 -6.824 1.00 94.31 90 SER A C 1
ATOM 693 O O . SER A 1 90 ? -0.265 2.967 -7.474 1.00 94.31 90 SER A O 1
ATOM 695 N N . TYR A 1 91 ? -1.389 4.365 -6.125 1.00 93.69 91 TYR A N 1
ATOM 696 C CA . TYR A 1 91 ? -2.555 3.471 -6.054 1.00 93.69 91 TYR A CA 1
ATOM 697 C C . TYR A 1 91 ? -3.197 3.275 -7.434 1.00 93.69 91 TYR A C 1
ATOM 699 O O . TYR A 1 91 ? -3.621 2.169 -7.762 1.00 93.69 91 TYR A O 1
ATOM 707 N N . ARG A 1 92 ? -3.222 4.317 -8.281 1.00 92.81 92 ARG A N 1
ATOM 708 C CA . ARG A 1 92 ? -3.728 4.210 -9.659 1.00 92.81 92 ARG A CA 1
ATOM 709 C C . ARG A 1 92 ? -2.897 3.240 -10.485 1.00 92.81 92 ARG A C 1
ATOM 711 O O . ARG A 1 92 ? -3.458 2.434 -11.218 1.00 92.81 92 ARG A O 1
ATOM 718 N N . LYS A 1 93 ? -1.569 3.270 -10.335 1.00 92.38 93 LYS A N 1
ATOM 719 C CA . LYS A 1 93 ? -0.678 2.297 -10.983 1.00 92.38 93 LYS A CA 1
ATOM 720 C C . LYS A 1 93 ? -0.933 0.876 -10.492 1.00 92.38 93 LYS A C 1
ATOM 722 O O . LYS A 1 93 ? -0.967 -0.027 -11.316 1.00 92.38 93 LYS A O 1
ATOM 727 N N . TRP A 1 94 ? -1.145 0.673 -9.191 1.00 94.19 94 TRP A N 1
ATOM 728 C CA . TRP A 1 94 ? -1.514 -0.641 -8.652 1.00 94.19 94 TRP A CA 1
ATOM 729 C C . TRP A 1 94 ? -2.814 -1.175 -9.266 1.00 94.19 94 TRP A C 1
ATOM 731 O O . TRP A 1 94 ? -2.847 -2.328 -9.687 1.00 94.19 94 TRP A O 1
ATOM 741 N N . LEU A 1 95 ? -3.848 -0.335 -9.369 1.00 92.12 95 LEU A N 1
ATOM 742 C CA . LEU A 1 95 ? -5.128 -0.716 -9.974 1.00 92.12 95 LEU A CA 1
ATOM 743 C C . LEU A 1 95 ? -5.025 -0.970 -11.483 1.00 92.12 95 LEU A C 1
ATOM 745 O O . LEU A 1 95 ? -5.673 -1.881 -11.982 1.00 92.12 95 LEU A O 1
ATOM 749 N N . ASN A 1 96 ? -4.220 -0.187 -12.202 1.00 91.38 96 ASN A N 1
ATOM 750 C CA . ASN A 1 96 ? -4.059 -0.333 -13.648 1.00 91.38 96 ASN A CA 1
ATOM 751 C C . ASN A 1 96 ? -3.250 -1.584 -14.026 1.00 91.38 96 ASN A C 1
ATOM 753 O O . ASN A 1 96 ? -3.600 -2.288 -14.965 1.00 91.38 96 ASN A O 1
ATOM 757 N N . GLU A 1 97 ? -2.167 -1.861 -13.298 1.00 91.88 97 GLU A N 1
ATOM 758 C CA . GLU A 1 97 ? -1.255 -2.973 -13.604 1.00 91.88 97 GLU A CA 1
ATOM 759 C C . GLU A 1 97 ? -1.744 -4.305 -13.021 1.00 91.88 97 GLU A C 1
ATOM 761 O O . GLU A 1 97 ? -1.489 -5.366 -13.587 1.00 91.88 97 GLU A O 1
ATOM 766 N N . PHE A 1 98 ? -2.447 -4.267 -11.883 1.00 92.69 98 PHE A N 1
ATOM 767 C CA . PHE A 1 98 ? -2.882 -5.466 -11.163 1.00 92.69 98 PHE A CA 1
ATOM 768 C C . PHE A 1 98 ? -4.349 -5.391 -10.704 1.00 92.69 98 PHE A C 1
ATOM 770 O O . PHE A 1 98 ? -4.627 -5.616 -9.522 1.00 92.69 98 PHE A O 1
ATOM 777 N N . PRO A 1 99 ? -5.314 -5.120 -11.604 1.00 90.56 99 PRO A N 1
ATOM 778 C CA . PRO A 1 99 ? -6.725 -4.957 -11.234 1.00 90.56 99 PRO A CA 1
ATOM 779 C C . PRO A 1 99 ? -7.299 -6.196 -10.534 1.00 90.56 99 PRO A C 1
ATOM 781 O O . PRO A 1 99 ? -8.091 -6.084 -9.598 1.00 90.56 99 PRO A O 1
ATOM 784 N N . ASP A 1 100 ? -6.847 -7.388 -10.930 1.00 89.06 100 ASP A N 1
ATOM 785 C CA . ASP A 1 100 ? -7.300 -8.659 -10.361 1.00 89.06 100 ASP A CA 1
ATOM 786 C C . ASP A 1 100 ? -6.966 -8.817 -8.877 1.00 89.06 100 ASP A C 1
ATOM 788 O O . ASP A 1 100 ? -7.724 -9.450 -8.142 1.00 89.06 100 ASP A O 1
ATOM 792 N N . LEU A 1 101 ? -5.875 -8.197 -8.414 1.00 89.38 101 LEU A N 1
ATOM 793 C CA . LEU A 1 101 ? -5.481 -8.227 -7.006 1.00 89.38 101 LEU A CA 1
ATOM 794 C C . LEU A 1 101 ? -6.358 -7.337 -6.127 1.00 89.38 101 LEU A C 1
ATOM 796 O O . LEU A 1 101 ? -6.241 -7.437 -4.909 1.00 89.38 101 LEU A O 1
ATOM 800 N N . PHE A 1 102 ? -7.200 -6.476 -6.708 1.00 90.19 102 PHE A N 1
ATOM 801 C CA . PHE A 1 102 ? -7.976 -5.455 -5.996 1.00 90.19 102 PHE A CA 1
ATOM 802 C C . PHE A 1 102 ? -9.462 -5.434 -6.383 1.00 90.19 102 PHE A C 1
ATOM 804 O O . PHE A 1 102 ? -10.139 -4.438 -6.133 1.00 90.19 102 PHE A O 1
ATOM 811 N N . ARG A 1 103 ? -10.007 -6.512 -6.965 1.00 85.94 103 ARG A N 1
ATOM 812 C CA . ARG A 1 103 ? -11.428 -6.581 -7.376 1.00 85.94 103 ARG A CA 1
ATOM 813 C C . ARG A 1 103 ? -12.408 -6.256 -6.244 1.00 85.94 103 ARG A C 1
ATOM 815 O O . ARG A 1 103 ? -13.395 -5.565 -6.462 1.00 85.94 103 ARG A O 1
ATOM 822 N N . ASP A 1 104 ? -12.109 -6.718 -5.035 1.00 83.62 104 ASP A N 1
ATOM 823 C CA . ASP A 1 104 ? -12.873 -6.457 -3.809 1.00 83.62 104 ASP A CA 1
ATOM 824 C C . ASP A 1 104 ? -12.781 -4.999 -3.324 1.00 83.62 104 ASP A C 1
ATOM 826 O O . ASP A 1 104 ? -13.653 -4.528 -2.598 1.00 83.62 104 ASP A O 1
ATOM 830 N N . VAL A 1 105 ? -11.731 -4.280 -3.727 1.00 85.12 105 VAL A N 1
ATOM 831 C CA . VAL A 1 105 ? -11.503 -2.871 -3.385 1.00 85.12 105 VAL A CA 1
ATOM 832 C C . VAL A 1 105 ? -12.134 -1.945 -4.423 1.00 85.12 105 VAL A C 1
ATOM 834 O O . VAL A 1 105 ? -12.722 -0.937 -4.045 1.00 85.12 105 VAL A O 1
ATOM 837 N N . ILE A 1 106 ? -12.064 -2.289 -5.714 1.00 80.81 106 ILE A N 1
ATOM 838 C CA . ILE A 1 106 ? -12.612 -1.478 -6.815 1.00 80.81 106 ILE A CA 1
ATOM 839 C C . ILE A 1 106 ? -14.107 -1.197 -6.603 1.00 80.81 106 ILE A C 1
ATOM 841 O O . ILE A 1 106 ? -14.519 -0.042 -6.683 1.00 80.81 106 ILE A O 1
ATOM 845 N N . GLY A 1 107 ? -14.898 -2.207 -6.221 1.00 72.44 107 GLY A N 1
ATOM 846 C CA . GLY A 1 107 ? -16.325 -2.012 -5.923 1.00 72.44 107 GLY A CA 1
ATOM 847 C C . GLY A 1 107 ? -16.582 -1.033 -4.768 1.00 72.44 107 GLY A C 1
AT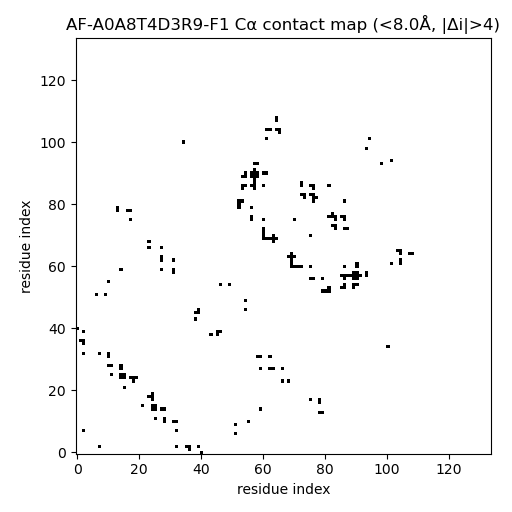OM 848 O O . GLY A 1 107 ? -17.483 -0.205 -4.847 1.00 72.44 107 GLY A O 1
ATOM 849 N N . LYS A 1 108 ? -15.735 -1.049 -3.729 1.00 72.69 108 LYS A N 1
ATOM 850 C CA . LYS A 1 108 ? -15.835 -0.126 -2.582 1.00 72.69 108 LYS A CA 1
ATOM 851 C C . LYS A 1 108 ? -15.427 1.311 -2.931 1.00 72.69 108 LYS A C 1
ATOM 853 O O . LYS A 1 108 ? -15.914 2.256 -2.314 1.00 72.69 108 LYS A O 1
ATOM 858 N N . PHE A 1 109 ? -14.526 1.492 -3.900 1.00 68.38 109 PHE A N 1
ATOM 859 C CA . PHE A 1 109 ? -14.125 2.818 -4.385 1.00 68.38 109 PHE A CA 1
ATOM 860 C C . PHE A 1 109 ? -15.265 3.525 -5.119 1.00 68.38 109 PHE A C 1
ATOM 862 O O . PHE A 1 109 ? -15.504 4.708 -4.876 1.00 68.38 109 PHE A O 1
ATOM 869 N N . GLU A 1 110 ? -15.989 2.800 -5.975 1.00 63.72 110 GLU A N 1
ATOM 870 C CA . GLU A 1 110 ? -17.099 3.360 -6.753 1.00 63.72 110 GLU A CA 1
ATOM 871 C C . GLU A 1 110 ? -18.237 3.880 -5.862 1.00 63.72 110 GLU A C 1
ATOM 873 O O . GLU A 1 110 ? -18.875 4.881 -6.189 1.00 63.72 110 GLU A O 1
ATOM 878 N N . GLU A 1 111 ? -18.477 3.242 -4.716 1.00 60.00 111 GLU A N 1
ATOM 879 C CA . GLU A 1 111 ? -19.471 3.686 -3.732 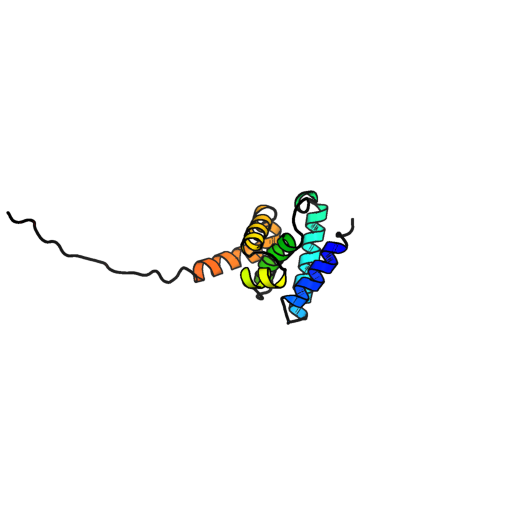1.00 60.00 111 GLU A CA 1
ATOM 880 C C . GLU A 1 111 ? -19.018 4.949 -2.978 1.00 60.00 111 GLU A C 1
ATOM 882 O O . GLU A 1 111 ? -19.821 5.853 -2.736 1.00 60.00 111 GLU A O 1
ATOM 887 N N . ASN A 1 112 ? -17.724 5.061 -2.663 1.00 59.00 112 ASN A N 1
ATOM 888 C CA . ASN A 1 112 ? -17.168 6.193 -1.916 1.00 59.00 112 ASN A CA 1
ATOM 889 C C . ASN A 1 112 ? -17.051 7.470 -2.776 1.00 59.00 112 ASN A C 1
ATOM 891 O O . ASN A 1 112 ? -17.336 8.575 -2.303 1.00 59.00 112 ASN A O 1
ATOM 895 N N . GLU A 1 113 ? -16.717 7.336 -4.067 1.00 54.62 113 GLU A N 1
ATOM 896 C CA . GLU A 1 113 ? -16.735 8.469 -5.007 1.00 54.62 113 GLU A CA 1
ATOM 897 C C . GLU A 1 113 ? -18.165 8.943 -5.323 1.00 54.62 113 GLU A C 1
ATOM 899 O O . GLU A 1 113 ? -18.403 10.149 -5.429 1.00 54.62 113 GLU A O 1
ATOM 904 N N . LYS A 1 114 ? -19.150 8.035 -5.382 1.00 47.56 114 LYS A N 1
ATOM 905 C CA . LYS A 1 114 ? -20.573 8.402 -5.538 1.00 47.56 114 LYS A CA 1
ATOM 906 C C . LYS A 1 114 ? -21.154 9.068 -4.285 1.00 47.56 114 LYS A C 1
ATOM 908 O O . LYS A 1 114 ? -21.975 9.977 -4.410 1.00 47.56 114 LYS A O 1
ATOM 913 N N . GLY A 1 115 ? -20.684 8.691 -3.095 1.00 42.16 115 GLY A N 1
ATOM 914 C CA . GLY A 1 115 ? -21.055 9.327 -1.825 1.00 42.16 115 GLY A CA 1
ATOM 915 C C . GLY A 1 115 ? -20.570 10.776 -1.675 1.00 42.16 115 GLY A C 1
ATOM 916 O O . GLY A 1 115 ? -21.158 11.539 -0.915 1.00 42.16 115 GLY A O 1
ATOM 917 N N . SER A 1 116 ? -19.552 11.186 -2.440 1.00 42.88 116 SER A N 1
ATOM 918 C CA . SER A 1 116 ? -19.029 12.563 -2.435 1.00 42.88 116 SER A CA 1
ATOM 919 C C . SER A 1 116 ? -19.659 13.473 -3.503 1.00 42.88 116 SER A C 1
ATOM 921 O O . SER A 1 116 ? -19.364 14.665 -3.524 1.00 42.88 116 SER A O 1
ATOM 923 N N . ASN A 1 117 ? -20.542 12.946 -4.365 1.00 39.22 117 ASN A N 1
ATOM 924 C CA . ASN A 1 117 ? -21.194 13.692 -5.456 1.00 39.22 117 ASN A CA 1
ATOM 925 C C . ASN A 1 117 ? -22.731 13.754 -5.358 1.00 39.22 117 ASN A C 1
ATOM 927 O O . ASN A 1 117 ? -23.398 14.155 -6.308 1.00 39.22 117 ASN A O 1
ATOM 931 N N . CYS A 1 118 ? -23.317 13.429 -4.203 1.00 38.16 118 CYS A N 1
ATOM 932 C CA . CYS A 1 118 ? -24.746 13.640 -3.948 1.00 38.16 118 CYS A CA 1
ATOM 933 C C . CYS A 1 118 ? -24.993 14.917 -3.132 1.00 38.16 118 CYS A C 1
ATOM 935 O O . CYS A 1 118 ? -25.465 14.858 -2.003 1.00 38.16 118 CYS A O 1
ATOM 937 N N . LEU A 1 119 ? -24.655 16.076 -3.708 1.00 41.97 119 LEU A N 1
ATOM 938 C CA . LEU A 1 119 ? -25.234 17.382 -3.355 1.00 41.97 119 LEU A CA 1
ATOM 939 C C . LEU A 1 119 ? -24.926 18.416 -4.451 1.00 41.97 119 LEU A C 1
ATOM 941 O O . LEU A 1 119 ? -24.322 19.456 -4.219 1.00 41.97 119 LEU A O 1
ATOM 945 N N . GLN A 1 120 ? -25.376 18.131 -5.672 1.00 41.19 120 GLN A N 1
ATOM 946 C CA . GLN A 1 120 ? -25.772 19.181 -6.612 1.00 41.19 120 GLN A CA 1
ATOM 947 C C . GLN A 1 120 ? -27.133 18.831 -7.223 1.00 41.19 120 GLN A C 1
ATOM 949 O O . GLN A 1 120 ? -27.305 18.783 -8.435 1.00 41.19 120 GLN A O 1
ATOM 954 N N . SER A 1 121 ? -28.127 18.612 -6.358 1.00 45.31 121 SER A N 1
ATOM 955 C CA . SER A 1 121 ? -29.514 18.887 -6.729 1.00 45.31 121 SER A CA 1
ATOM 956 C C . SER A 1 121 ? -29.715 20.394 -6.613 1.00 45.31 121 SER A C 1
ATOM 958 O O . SER A 1 121 ? -30.006 20.899 -5.535 1.00 45.31 121 SER A O 1
ATOM 960 N N . ASN A 1 122 ? -29.519 21.120 -7.710 1.00 42.78 122 ASN A N 1
ATOM 961 C CA . ASN A 1 122 ? -30.179 22.408 -7.886 1.00 42.78 122 ASN A CA 1
ATOM 962 C C . ASN A 1 122 ? -31.231 22.248 -8.978 1.00 42.78 122 ASN A C 1
ATOM 964 O O . ASN A 1 122 ? -31.043 22.634 -10.130 1.00 42.78 122 ASN A O 1
ATOM 968 N N . ASP A 1 123 ? -32.365 21.690 -8.561 1.00 47.94 123 ASP A N 1
ATOM 969 C CA . ASP A 1 123 ? -33.664 22.102 -9.067 1.00 47.94 123 ASP A CA 1
ATOM 970 C C . ASP A 1 123 ? -33.767 23.628 -8.989 1.00 47.94 123 ASP A C 1
ATOM 972 O O . ASP A 1 123 ? -33.930 24.177 -7.901 1.00 47.94 123 ASP A O 1
ATOM 976 N N . LYS A 1 124 ? -33.716 24.312 -10.136 1.00 49.91 124 LYS A N 1
ATOM 977 C CA . LYS A 1 124 ? -34.584 25.467 -10.408 1.00 49.91 124 LYS A CA 1
ATOM 978 C C . LYS A 1 124 ? -35.027 25.430 -11.862 1.00 49.91 124 LYS A C 1
ATOM 980 O O . LYS A 1 124 ? -34.379 25.943 -12.768 1.00 49.91 124 LYS A O 1
ATOM 985 N N . ASN A 1 125 ? -36.164 24.771 -12.029 1.00 43.66 125 ASN A N 1
ATOM 986 C CA . ASN A 1 125 ? -37.044 24.857 -13.171 1.00 43.66 125 ASN A CA 1
ATOM 987 C C . ASN A 1 125 ? -37.625 26.282 -13.315 1.00 43.66 125 ASN A C 1
ATOM 989 O O . ASN A 1 125 ? -37.920 26.950 -12.326 1.00 43.66 125 ASN A O 1
ATOM 993 N N . SER A 1 126 ? -37.876 26.639 -14.573 1.00 44.59 126 SER A N 1
ATOM 994 C CA . SER A 1 126 ? -38.931 27.526 -15.076 1.00 44.59 126 SER A CA 1
ATOM 995 C C . SER A 1 126 ? -38.840 29.055 -14.893 1.00 44.59 126 SER A C 1
ATOM 997 O O . SER A 1 126 ? -38.991 29.592 -13.804 1.00 44.59 126 SER A O 1
ATOM 999 N N . HIS A 1 127 ? -38.793 29.701 -16.068 1.00 48.16 127 HIS A N 1
ATOM 1000 C CA . HIS A 1 127 ? -39.728 30.741 -16.524 1.00 48.16 127 HIS A CA 1
ATOM 1001 C C . HIS A 1 127 ? -39.538 32.172 -15.995 1.00 48.1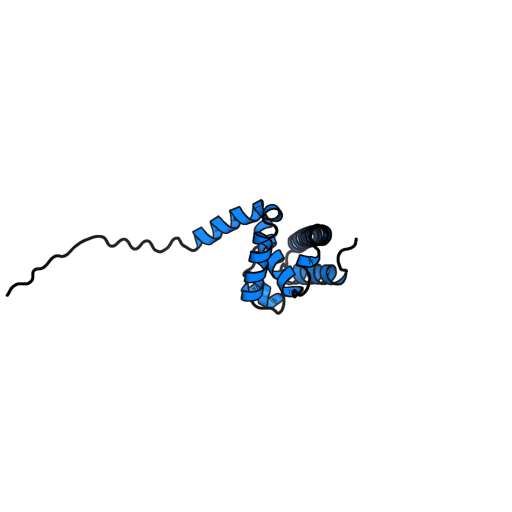6 127 HIS A C 1
ATOM 1003 O O . HIS A 1 127 ? -39.831 32.454 -14.844 1.00 48.16 127 HIS A O 1
ATOM 1009 N N . PHE A 1 128 ? -39.165 33.093 -16.891 1.00 44.34 128 PHE A N 1
ATOM 1010 C CA . PHE A 1 128 ? -40.012 34.244 -17.235 1.00 44.34 128 PHE A CA 1
ATOM 1011 C C . PHE A 1 128 ? -39.587 34.822 -18.597 1.00 44.34 128 PHE A C 1
ATOM 1013 O O . PHE A 1 128 ? -38.434 35.196 -18.800 1.00 44.34 128 PHE A O 1
ATOM 1020 N N . GLN A 1 129 ? -40.537 34.831 -19.534 1.00 51.41 129 GLN A N 1
ATOM 1021 C CA . GLN A 1 129 ? -40.534 35.660 -20.742 1.00 51.41 129 GLN A CA 1
ATOM 1022 C C . GLN A 1 129 ? -40.645 37.139 -20.345 1.00 51.41 129 GLN A C 1
ATOM 1024 O O . GLN A 1 129 ? -41.228 37.412 -19.303 1.00 51.41 129 GLN A O 1
ATOM 1029 N N . ASN A 1 130 ? -40.119 38.049 -21.169 1.00 44.31 130 ASN A N 1
ATOM 1030 C CA . ASN A 1 130 ? -40.633 39.402 -21.470 1.00 44.31 130 ASN A CA 1
ATOM 1031 C C . ASN A 1 130 ? -39.661 39.998 -22.508 1.00 44.31 130 ASN A C 1
ATOM 1033 O O . ASN A 1 130 ? -38.486 40.180 -22.209 1.00 44.31 130 ASN A O 1
ATOM 1037 N N . GLU A 1 131 ? -39.999 39.963 -23.797 1.00 48.09 131 GLU A N 1
ATOM 1038 C CA . GLU A 1 131 ? -40.721 41.030 -24.517 1.00 48.09 131 GLU A CA 1
ATOM 1039 C C . GLU A 1 131 ? -39.838 42.268 -24.745 1.00 48.09 131 GLU A C 1
ATOM 1041 O O . GLU A 1 131 ? -39.816 43.199 -23.944 1.00 48.09 131 GLU A O 1
ATOM 1046 N N . ASP A 1 132 ? -39.128 42.263 -25.879 1.00 50.28 132 ASP A N 1
ATOM 1047 C CA . ASP A 1 132 ? -38.598 43.471 -26.509 1.00 50.28 132 ASP A CA 1
ATOM 1048 C C . ASP A 1 132 ? -39.768 44.253 -27.127 1.00 50.28 132 ASP A C 1
ATOM 1050 O O . ASP A 1 132 ? -40.428 43.792 -28.063 1.00 50.28 132 ASP A O 1
ATOM 1054 N N . VAL A 1 133 ? -40.026 45.441 -26.583 1.00 58.53 133 VAL A N 1
ATOM 1055 C CA . VAL A 1 133 ? -40.988 46.421 -27.091 1.00 58.53 133 VAL A CA 1
ATOM 1056 C C . VAL A 1 133 ? -40.223 47.708 -27.410 1.00 58.53 133 VAL A C 1
ATOM 1058 O O . VAL A 1 133 ? -39.734 48.360 -26.493 1.00 58.53 133 VAL A O 1
ATOM 1061 N N . PHE A 1 134 ? -40.220 48.038 -28.710 1.00 56.00 134 PHE A N 1
ATOM 1062 C CA . PHE A 1 134 ? -39.844 49.289 -29.398 1.00 56.00 134 PHE A CA 1
ATOM 1063 C C . PHE A 1 134 ? -38.388 49.779 -29.369 1.00 56.00 134 PHE A C 1
ATOM 1065 O O . PHE A 1 134 ? -37.896 50.227 -28.313 1.00 56.00 134 PHE A O 1
#

Foldseek 3Di:
DAQPVVLLVLLLVLLVQLDVPPVLSVVLSVLLRVVSVVCCVVPVVVPPPDDSLLQSLLSSQLSCQVSVNHDQLCSSCVSSVHDSVSSVVNVVCCCVVPVVSRVVSVVSVVVVVVVVPPPPPPDDDDDDDDDDDD

Radius of gyration: 20.98 Å; Cα contacts (8 Å, |Δi|>4): 115; chains: 1; bounding box: 55×65×46 Å

Secondary structure (DSSP, 8-state):
----HHHHHHHHHHHHHH-S-HHHHHHHHHHHHHHHHHHHHH-GGGGTT--HHHHHHHHHHHHHHHTT----HHHHHHHHTS-HHHHHHHHHHHHHH-GGGGHHHHHHHHHHHHHTS-----------------

Sequence (134 aa):
MSIPSRLSSEVIEAAKTIWPDQVIAEKITANALEIIANVNKSNFVFFSGKSSRGLIGGLFYLLGFRYDAAKKQTELAEKLGTTDVTIRDSYRKWLNEFPDLFRDVIGKFEENEKGSNCLQSNDKNSHFQNEDVF